Protein AF-S4NV42-F1 (afdb_monomer)

Nearest PDB structures (foldseek):
  7nxd-assembly1_A  TM=8.750E-01  e=2.685E-03  Homo sapiens
  4um9-assembly1_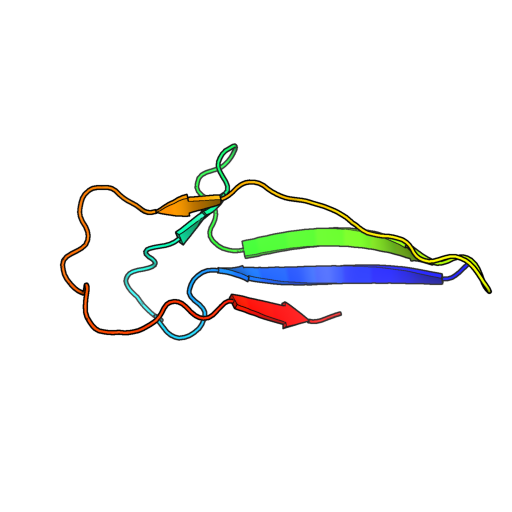C  TM=9.365E-01  e=7.145E-03  Homo sapiens
  4um8-assembly2_C  TM=9.190E-01  e=7.145E-03  Homo sapiens
  5nem-assembly1_A  TM=9.069E-01  e=1.795E-02  Homo sapiens
  3vi4-assembly2_C  TM=7.981E-01  e=8.996E-02  Homo sapiens

Structure (mmCIF, N/CA/C/O backbone):
data_AF-S4NV42-F1
#
_entry.id   AF-S4NV42-F1
#
loop_
_atom_site.group_PDB
_atom_site.id
_atom_site.type_symbol
_atom_site.label_atom_id
_atom_site.label_alt_id
_atom_site.label_comp_id
_atom_site.label_asym_id
_atom_site.label_entity_id
_atom_site.label_seq_id
_atom_site.pdbx_PDB_ins_code
_atom_site.Cartn_x
_atom_site.Cartn_y
_atom_site.Cartn_z
_atom_site.occupancy
_atom_site.B_iso_or_equiv
_atom_site.auth_seq_id
_atom_site.auth_comp_id
_atom_site.auth_asym_id
_atom_site.auth_atom_id
_atom_site.pdbx_PDB_model_num
ATOM 1 N N . GLN A 1 1 ? -16.060 9.874 18.970 1.00 83.25 1 GLN A N 1
ATOM 2 C CA . GLN A 1 1 ? -15.314 9.673 17.712 1.00 83.25 1 GLN A CA 1
ATOM 3 C C . GLN A 1 1 ? -13.933 9.158 18.068 1.00 83.25 1 GLN A C 1
ATOM 5 O O . GLN A 1 1 ? -13.435 9.529 19.127 1.00 83.25 1 GLN A O 1
ATOM 10 N N . ILE A 1 2 ? -13.355 8.286 17.248 1.00 94.62 2 ILE A N 1
ATOM 11 C CA . ILE A 1 2 ? -12.022 7.714 17.484 1.00 94.62 2 ILE A CA 1
ATOM 12 C C . ILE A 1 2 ? -11.160 8.044 16.273 1.00 94.62 2 ILE A C 1
ATOM 14 O O . ILE A 1 2 ? -11.577 7.788 15.148 1.00 94.62 2 ILE A O 1
ATOM 18 N N . ASN A 1 3 ? -9.993 8.639 16.501 1.00 95.62 3 ASN A N 1
ATOM 19 C CA . ASN A 1 3 ? -9.055 8.969 15.437 1.00 95.62 3 ASN A CA 1
ATOM 20 C C . ASN A 1 3 ? -7.995 7.868 15.337 1.00 95.62 3 ASN A C 1
ATOM 22 O O . ASN A 1 3 ? -7.260 7.656 16.299 1.00 95.62 3 ASN A O 1
ATOM 26 N N . PHE A 1 4 ? -7.935 7.182 14.200 1.00 96.94 4 PHE A N 1
ATOM 27 C CA . PHE A 1 4 ? -6.919 6.173 13.907 1.00 96.94 4 PHE A CA 1
ATOM 28 C C . PHE A 1 4 ? -5.851 6.762 12.996 1.00 96.94 4 PHE A C 1
ATOM 30 O O . PHE A 1 4 ? -6.186 7.403 11.999 1.00 96.94 4 PHE A O 1
ATOM 37 N N . GLU A 1 5 ? -4.583 6.505 13.304 1.00 98.00 5 GLU A N 1
ATOM 38 C CA . GLU A 1 5 ? -3.494 6.690 12.350 1.00 98.00 5 GLU A CA 1
ATOM 39 C C . GLU A 1 5 ? -3.349 5.397 11.548 1.00 98.00 5 GLU A C 1
ATOM 41 O O . GLU A 1 5 ? -3.092 4.346 12.112 1.00 98.00 5 GLU A O 1
ATOM 46 N N . VAL A 1 6 ? -3.538 5.462 10.235 1.00 97.88 6 VAL A N 1
ATOM 47 C CA . VAL A 1 6 ? -3.471 4.312 9.332 1.00 97.88 6 VAL A CA 1
ATOM 48 C C . VAL A 1 6 ? -2.275 4.480 8.410 1.00 97.88 6 VAL A C 1
ATOM 50 O O . VAL A 1 6 ? -2.117 5.525 7.779 1.0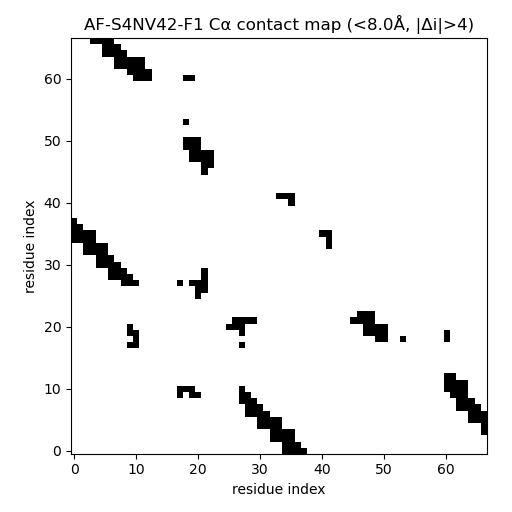0 97.88 6 VAL A O 1
ATOM 53 N N . THR A 1 7 ? -1.460 3.437 8.295 1.00 98.38 7 THR A N 1
ATOM 54 C CA . THR A 1 7 ? -0.308 3.377 7.394 1.00 98.38 7 THR A CA 1
ATOM 55 C C . THR A 1 7 ? -0.475 2.258 6.371 1.00 98.38 7 THR A C 1
ATOM 57 O O . THR A 1 7 ? -0.799 1.124 6.722 1.00 98.38 7 THR A O 1
ATOM 60 N N . LEU A 1 8 ? -0.229 2.578 5.101 1.00 97.88 8 LEU A N 1
ATOM 61 C CA . LEU A 1 8 ? -0.146 1.638 3.987 1.00 97.88 8 LEU A CA 1
ATOM 62 C C . LEU A 1 8 ? 1.309 1.522 3.520 1.00 97.88 8 LEU A C 1
ATOM 64 O O . LEU A 1 8 ? 1.916 2.531 3.172 1.00 97.88 8 LEU A O 1
ATOM 68 N N . ASP A 1 9 ? 1.847 0.304 3.477 1.00 98.00 9 ASP A N 1
ATOM 69 C CA . ASP A 1 9 ? 3.136 -0.035 2.856 1.00 98.00 9 ASP A CA 1
ATOM 70 C C . ASP A 1 9 ? 2.874 -0.697 1.497 1.00 98.00 9 ASP A C 1
ATOM 72 O O . ASP A 1 9 ? 2.333 -1.807 1.413 1.00 98.00 9 ASP A O 1
ATOM 76 N N . LEU A 1 10 ? 3.210 0.027 0.432 1.00 97.69 10 LEU A N 1
ATOM 77 C CA . LEU A 1 10 ? 3.010 -0.369 -0.956 1.00 97.69 10 LEU A CA 1
ATOM 78 C C . LEU A 1 10 ? 4.121 -1.332 -1.389 1.00 97.69 10 LEU A C 1
ATOM 80 O O . LEU A 1 10 ? 5.305 -1.083 -1.154 1.00 97.69 10 LEU A O 1
ATOM 84 N N . ASP A 1 11 ? 3.745 -2.437 -2.039 1.00 96.88 11 ASP A N 1
ATOM 85 C CA . ASP A 1 11 ? 4.661 -3.519 -2.433 1.00 96.88 11 ASP A CA 1
ATOM 86 C C . ASP A 1 11 ? 5.464 -4.063 -1.230 1.00 96.88 11 ASP A C 1
ATOM 88 O O . ASP A 1 11 ? 6.689 -4.201 -1.262 1.00 96.88 11 ASP A O 1
ATOM 92 N N . SER A 1 12 ? 4.771 -4.318 -0.114 1.00 96.81 12 SER A N 1
ATOM 93 C CA . SER A 1 12 ? 5.331 -4.615 1.218 1.00 96.81 12 SER A CA 1
ATOM 94 C C . SER A 1 12 ? 6.239 -5.844 1.261 1.00 96.81 12 SER A C 1
ATOM 96 O O . SER A 1 12 ? 7.112 -5.963 2.120 1.00 96.81 12 SER A O 1
ATOM 98 N N . ARG A 1 13 ? 6.057 -6.774 0.322 1.00 94.62 13 ARG A N 1
ATOM 99 C CA . ARG A 1 13 ? 6.909 -7.958 0.186 1.00 94.62 13 ARG A CA 1
ATOM 100 C C . ARG A 1 13 ? 8.297 -7.626 -0.368 1.00 94.62 13 ARG A C 1
ATOM 102 O O . ARG A 1 13 ? 9.267 -8.301 -0.020 1.00 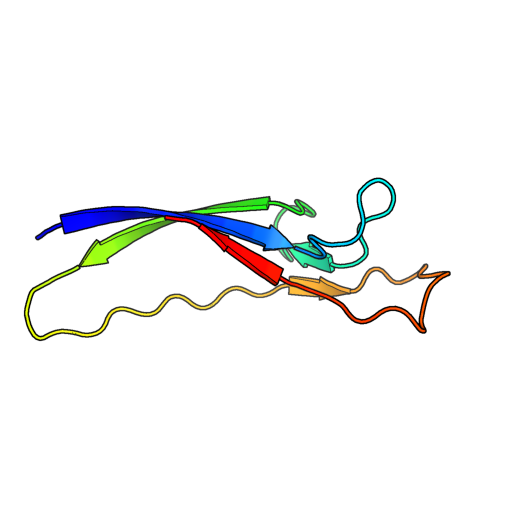94.62 13 ARG A O 1
ATOM 109 N N . GLN A 1 14 ? 8.408 -6.594 -1.204 1.00 92.44 14 GLN A N 1
ATOM 110 C CA . GLN A 1 14 ? 9.678 -6.159 -1.774 1.00 92.44 14 GLN A CA 1
ATOM 111 C C . GLN A 1 14 ? 10.401 -5.223 -0.802 1.00 92.44 14 GLN A C 1
ATOM 113 O O . GLN A 1 14 ? 9.899 -4.161 -0.439 1.00 92.44 14 GLN A O 1
ATOM 118 N N . LYS A 1 15 ? 11.606 -5.614 -0.368 1.00 85.75 15 LYS A N 1
ATOM 119 C CA . LYS A 1 15 ? 12.387 -4.844 0.620 1.00 85.75 15 LYS A CA 1
ATOM 120 C C . LYS A 1 15 ? 13.251 -3.747 0.005 1.00 85.75 15 LYS A C 1
ATOM 122 O O . LYS A 1 15 ? 13.536 -2.761 0.673 1.00 85.75 15 LYS A O 1
ATOM 127 N N . THR A 1 16 ? 13.718 -3.947 -1.224 1.00 84.44 16 THR A N 1
ATOM 128 C CA . THR A 1 16 ? 14.765 -3.112 -1.833 1.00 84.44 16 THR A CA 1
ATOM 129 C C . THR A 1 16 ? 14.291 -2.371 -3.075 1.00 84.44 16 THR A C 1
ATOM 131 O O . THR A 1 16 ? 14.556 -1.183 -3.204 1.00 84.44 16 THR A O 1
ATOM 134 N N . SER A 1 17 ? 13.574 -3.043 -3.977 1.00 90.31 17 SER A N 1
ATOM 135 C CA . SER A 1 17 ? 13.046 -2.448 -5.207 1.00 90.31 17 SER A CA 1
ATOM 136 C C . SER A 1 17 ? 11.526 -2.482 -5.163 1.00 90.31 17 SER A C 1
ATOM 138 O O . SER A 1 17 ? 10.899 -3.499 -5.451 1.00 90.31 17 SER A O 1
ATOM 140 N N . LYS A 1 18 ? 10.953 -1.364 -4.722 1.00 94.44 18 LYS A N 1
ATOM 141 C CA . LYS A 1 18 ? 9.509 -1.147 -4.699 1.00 94.44 18 LYS A CA 1
ATOM 142 C C . LYS A 1 18 ? 9.022 -0.880 -6.118 1.00 94.44 18 LYS A C 1
ATOM 144 O O . LYS A 1 18 ? 9.701 -0.197 -6.879 1.00 94.44 18 LYS A O 1
ATOM 149 N N . ARG A 1 19 ? 7.857 -1.423 -6.459 1.00 96.31 19 ARG A N 1
ATOM 15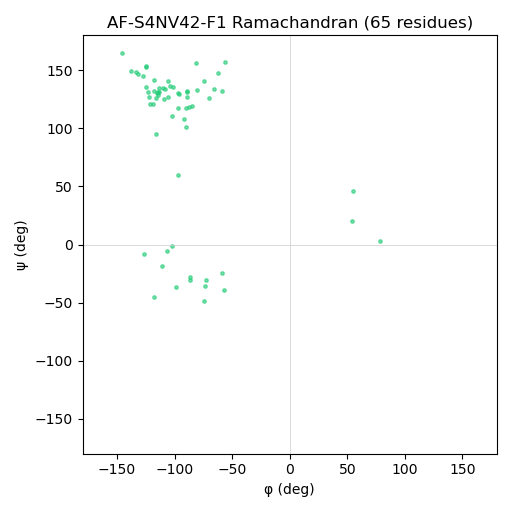0 C CA . ARG A 1 19 ? 7.251 -1.297 -7.794 1.00 96.31 19 ARG A CA 1
ATOM 151 C C . ARG A 1 19 ? 5.995 -0.431 -7.805 1.00 96.31 19 ARG A C 1
ATOM 153 O O . ARG A 1 19 ? 5.577 0.005 -8.870 1.00 96.31 19 ARG A O 1
ATOM 160 N N . LEU A 1 20 ? 5.391 -0.210 -6.638 1.00 96.69 20 LEU A N 1
ATOM 161 C CA . LEU A 1 20 ? 4.133 0.511 -6.470 1.00 96.69 20 LEU A CA 1
ATOM 162 C C . LEU A 1 20 ? 4.366 1.802 -5.680 1.00 96.69 20 LEU A C 1
ATOM 164 O O . LEU A 1 20 ? 4.976 1.771 -4.610 1.00 96.69 20 LEU A O 1
ATOM 168 N N . PHE A 1 21 ? 3.863 2.919 -6.200 1.00 97.31 21 PHE A N 1
ATOM 169 C CA . PHE A 1 21 ? 4.145 4.258 -5.688 1.00 97.31 21 PHE A CA 1
ATOM 170 C C . PHE A 1 21 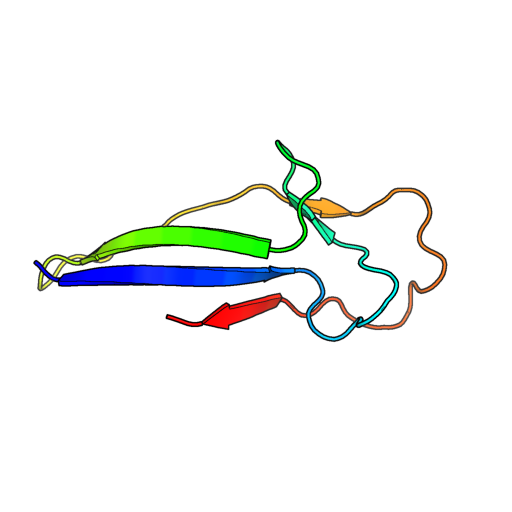? 2.884 5.124 -5.644 1.00 97.31 21 PHE A C 1
ATOM 172 O O . PHE A 1 21 ? 1.992 4.983 -6.479 1.00 97.31 21 PHE A O 1
ATOM 179 N N . LEU A 1 22 ? 2.816 6.055 -4.693 1.00 97.50 22 LEU A N 1
ATOM 180 C CA . LEU A 1 22 ? 1.771 7.079 -4.650 1.00 97.50 22 LEU A CA 1
ATOM 181 C C . LEU A 1 22 ? 1.888 8.019 -5.848 1.00 97.50 22 LEU A C 1
ATOM 183 O O . LEU A 1 22 ? 2.976 8.532 -6.122 1.00 97.50 22 LEU A O 1
ATOM 187 N N . MET A 1 23 ? 0.757 8.295 -6.504 1.00 94.88 23 MET A N 1
ATOM 188 C CA . MET A 1 23 ? 0.699 9.134 -7.707 1.00 94.88 23 MET A CA 1
ATOM 189 C C . MET A 1 23 ? 1.269 10.541 -7.488 1.00 94.88 23 MET A C 1
ATOM 191 O O . MET A 1 23 ? 1.967 11.065 -8.349 1.00 94.88 23 MET A O 1
ATOM 195 N N . GLU A 1 24 ? 1.015 11.139 -6.324 1.00 91.62 24 GLU A N 1
ATOM 196 C CA . GLU A 1 24 ? 1.355 12.542 -6.058 1.00 91.62 24 GLU A CA 1
ATOM 197 C C . GLU A 1 24 ? 2.787 12.750 -5.544 1.00 91.62 24 GLU A C 1
ATOM 199 O O . GLU A 1 24 ? 3.364 13.813 -5.751 1.00 91.62 24 GLU A O 1
ATOM 204 N N . SER A 1 25 ? 3.371 11.757 -4.863 1.00 94.81 25 SER A N 1
ATOM 205 C CA . SER A 1 25 ? 4.627 11.940 -4.115 1.00 94.81 25 SER A CA 1
ATOM 206 C C . SER A 1 25 ? 5.734 10.949 -4.461 1.00 94.81 25 SER A C 1
ATOM 208 O O . SER A 1 25 ? 6.850 11.094 -3.963 1.00 94.81 25 SER A O 1
ATOM 210 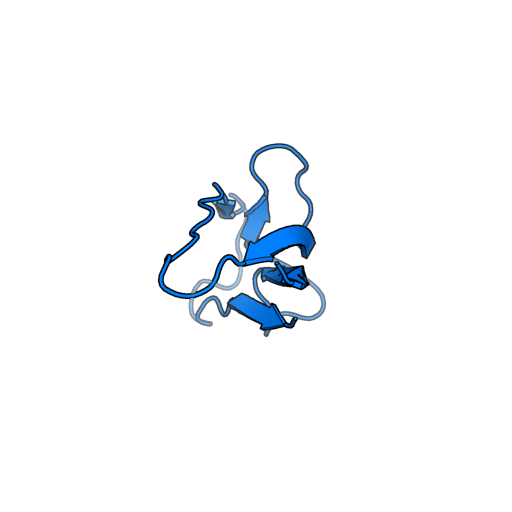N N . ARG A 1 26 ? 5.445 9.918 -5.272 1.00 94.88 26 ARG A N 1
ATOM 211 C CA . ARG A 1 26 ? 6.355 8.786 -5.530 1.00 94.88 26 ARG A CA 1
ATOM 212 C C . ARG A 1 26 ? 6.831 8.093 -4.239 1.00 94.88 26 ARG A C 1
ATOM 214 O O . ARG A 1 26 ? 7.833 7.387 -4.235 1.00 94.88 26 ARG A O 1
ATOM 221 N N . GLN A 1 27 ? 6.124 8.267 -3.125 1.00 96.94 27 GLN A N 1
ATOM 222 C CA . GLN A 1 27 ? 6.407 7.532 -1.896 1.00 96.94 27 GLN A CA 1
ATOM 223 C C . GLN A 1 27 ? 5.784 6.138 -1.956 1.00 96.94 27 GLN A C 1
ATOM 225 O O . GLN A 1 27 ? 4.821 5.891 -2.678 1.00 96.94 27 GLN A O 1
ATOM 230 N N . THR A 1 28 ? 6.343 5.224 -1.175 1.00 96.94 28 THR A N 1
ATOM 231 C CA . THR A 1 28 ? 5.900 3.825 -1.073 1.00 96.94 28 THR A CA 1
ATOM 232 C C . THR A 1 28 ? 5.177 3.550 0.240 1.00 96.94 28 THR A C 1
ATOM 234 O O . THR A 1 28 ? 4.642 2.466 0.438 1.00 96.94 28 THR A O 1
ATOM 237 N N . VAL A 1 29 ? 5.149 4.538 1.134 1.00 97.25 29 VAL A N 1
ATOM 238 C CA . VAL A 1 29 ? 4.429 4.498 2.401 1.00 97.25 29 VAL A CA 1
ATOM 239 C C . VAL A 1 29 ? 3.472 5.679 2.433 1.00 97.25 29 VAL A C 1
ATOM 241 O O . VAL A 1 29 ? 3.869 6.805 2.136 1.00 97.25 29 VAL A O 1
ATOM 244 N N . TYR A 1 30 ? 2.218 5.415 2.782 1.00 97.44 30 TYR A N 1
ATOM 245 C CA . TYR A 1 30 ? 1.184 6.428 2.959 1.00 97.44 30 TYR A CA 1
ATOM 246 C C . TYR A 1 30 ? 0.643 6.363 4.378 1.00 97.44 30 TYR A C 1
ATOM 248 O O . TYR A 1 30 ? 0.098 5.334 4.767 1.00 97.44 30 TYR A O 1
ATOM 256 N N . THR A 1 31 ? 0.750 7.459 5.124 1.00 97.50 31 THR A N 1
ATOM 257 C CA . THR A 1 31 ? 0.185 7.574 6.473 1.00 97.50 31 THR A CA 1
ATOM 258 C C . THR A 1 31 ? -0.915 8.627 6.475 1.00 97.50 31 THR A C 1
ATOM 260 O O . THR A 1 31 ? -0.742 9.728 5.953 1.00 97.50 31 THR A O 1
ATOM 263 N N . THR A 1 32 ? -2.071 8.291 7.042 1.00 96.25 32 THR A N 1
ATOM 264 C CA . THR A 1 32 ? -3.251 9.159 7.087 1.00 96.25 32 THR A CA 1
ATOM 265 C C . THR A 1 32 ? -4.022 8.963 8.381 1.00 96.25 32 THR A C 1
ATOM 267 O O . THR A 1 32 ? -3.848 7.968 9.072 1.00 96.25 32 THR A O 1
ATOM 270 N N . HIS A 1 33 ? -4.921 9.892 8.681 1.00 96.50 33 HIS A N 1
ATOM 271 C CA . HIS A 1 33 ? -5.815 9.793 9.830 1.00 96.50 33 HIS A CA 1
ATOM 272 C C . HIS A 1 33 ? -7.251 9.517 9.383 1.00 96.50 33 HIS A C 1
ATOM 274 O O . HIS A 1 33 ? -7.743 10.180 8.464 1.00 96.50 33 HIS A O 1
ATOM 280 N N . ILE A 1 34 ? -7.929 8.561 10.019 1.00 95.94 34 ILE A N 1
ATOM 281 C CA . ILE A 1 34 ? -9.345 8.249 9.782 1.00 95.94 34 ILE A CA 1
ATOM 282 C C . ILE A 1 34 ? -10.123 8.470 11.080 1.00 95.94 34 ILE A C 1
ATOM 284 O O . ILE A 1 34 ? -9.854 7.834 12.099 1.00 95.94 34 ILE A O 1
ATOM 288 N N . LEU A 1 35 ? -11.107 9.370 11.031 1.00 95.75 35 LEU A N 1
ATOM 289 C CA . LEU A 1 35 ? -11.991 9.664 12.153 1.00 95.75 35 LEU A CA 1
ATOM 290 C C . LEU A 1 35 ? -13.231 8.773 12.079 1.00 95.75 35 LEU A C 1
ATOM 292 O O . LEU A 1 35 ? -14.096 8.993 11.243 1.00 95.75 35 LEU A O 1
ATOM 296 N N . LEU A 1 36 ? -13.341 7.793 12.972 1.00 95.19 36 LEU A N 1
ATOM 297 C CA . LEU A 1 36 ? -14.478 6.881 13.019 1.00 95.19 36 LEU A CA 1
ATOM 298 C C . LEU A 1 36 ? -15.598 7.416 13.918 1.00 95.19 36 LEU A C 1
ATOM 300 O O . LEU A 1 36 ? -15.385 7.780 15.087 1.00 95.19 36 LEU A O 1
ATOM 304 N N . THR A 1 37 ? -16.815 7.392 13.378 1.00 96.25 37 THR A N 1
ATOM 305 C CA . THR A 1 37 ? -18.062 7.691 14.089 1.00 96.25 37 THR A CA 1
ATOM 306 C C . THR A 1 37 ? -18.873 6.405 14.241 1.00 96.25 37 THR A C 1
ATOM 308 O O . THR A 1 37 ? -18.997 5.616 13.309 1.00 96.25 37 THR A O 1
ATOM 311 N N . GLN A 1 38 ? -19.408 6.157 15.439 1.00 95.50 38 GLN A N 1
ATOM 312 C CA . GLN A 1 38 ? -20.148 4.927 15.723 1.00 95.50 38 GLN A CA 1
ATOM 313 C C . GLN A 1 38 ? -21.354 4.780 14.784 1.00 95.50 38 GLN A C 1
ATOM 315 O O . GLN A 1 38 ? -22.141 5.710 14.631 1.00 95.50 38 GLN 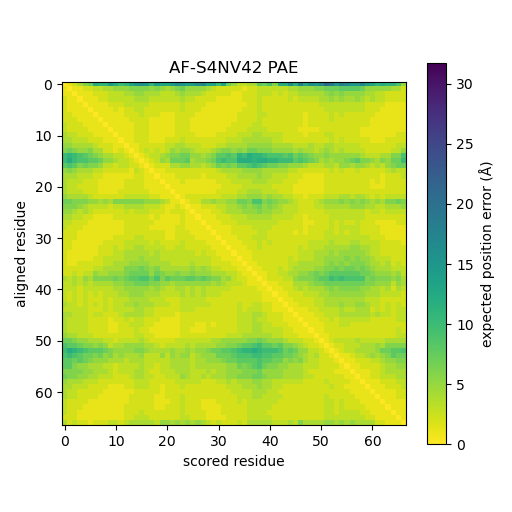A O 1
ATOM 320 N N . GLY A 1 39 ? -21.506 3.595 14.187 1.00 95.38 39 GLY A N 1
ATOM 321 C CA . GLY A 1 39 ? -22.607 3.290 13.268 1.00 95.38 39 GLY A CA 1
ATOM 322 C C . GLY A 1 39 ? -22.429 3.841 11.849 1.00 95.38 39 GLY A C 1
ATOM 323 O O . GLY A 1 39 ? -23.325 3.656 11.031 1.00 95.38 39 GLY A O 1
ATOM 324 N N . GLN A 1 40 ? -21.296 4.485 11.545 1.00 95.62 40 GLN A N 1
ATOM 325 C CA . GLN A 1 40 ? -20.956 4.987 10.212 1.00 95.62 40 GLN A CA 1
ATOM 326 C C . GLN A 1 40 ? -19.689 4.305 9.690 1.00 95.62 40 GLN A C 1
ATOM 328 O O . GLN A 1 40 ? -18.752 4.040 10.445 1.00 95.62 40 GLN A O 1
ATOM 333 N N . GLN A 1 41 ? -19.678 4.006 8.392 1.00 94.31 41 GLN A N 1
ATOM 334 C CA . GLN A 1 41 ? -18.505 3.493 7.695 1.00 94.31 41 GLN A CA 1
ATOM 335 C C . GLN A 1 41 ? -17.780 4.654 7.017 1.00 94.31 41 GLN A C 1
ATOM 337 O O . GLN A 1 41 ? -18.391 5.403 6.261 1.00 94.31 41 GLN A O 1
ATOM 342 N N . GLU A 1 42 ? -16.475 4.749 7.254 1.00 94.81 42 GLU A N 1
ATOM 343 C CA . GLU A 1 42 ? -15.599 5.748 6.645 1.00 94.81 42 GLU A CA 1
ATOM 344 C C . GLU A 1 42 ? -14.584 5.048 5.742 1.00 94.81 42 GLU A C 1
ATOM 346 O O . GLU A 1 42 ? -13.910 4.102 6.161 1.00 94.81 42 GLU A O 1
ATOM 351 N N . CYS A 1 43 ? -14.470 5.503 4.495 1.00 93.50 43 CYS A N 1
ATOM 352 C CA . CYS A 1 43 ? -13.537 4.960 3.510 1.00 93.50 43 CYS A CA 1
ATOM 353 C C . CYS A 1 43 ? -12.692 6.082 2.910 1.00 93.50 43 CYS A C 1
ATOM 355 O O . CYS A 1 43 ? -13.171 7.196 2.704 1.00 93.50 43 CYS A O 1
ATOM 357 N N . LYS A 1 44 ? -11.431 5.773 2.602 1.00 93.38 44 LYS A N 1
ATOM 358 C CA . LYS A 1 44 ? -10.546 6.649 1.834 1.00 93.38 44 LYS A CA 1
ATOM 359 C C . LYS A 1 44 ? -10.007 5.896 0.635 1.00 93.38 44 LYS A C 1
ATOM 361 O O . LYS A 1 44 ? -9.560 4.759 0.766 1.00 93.38 44 LYS A O 1
ATOM 366 N N . GLU A 1 45 ? -10.018 6.564 -0.505 1.00 94.12 45 GLU A N 1
ATOM 367 C CA . GLU A 1 45 ? -9.441 6.065 -1.744 1.00 94.12 45 GLU A CA 1
ATOM 368 C C . GLU A 1 45 ? -8.135 6.804 -2.022 1.00 94.12 45 GLU A C 1
ATOM 370 O O . GLU A 1 45 ? -8.023 8.007 -1.778 1.00 94.12 45 GLU A O 1
ATOM 375 N N . ILE A 1 46 ? -7.139 6.074 -2.518 1.00 94.56 46 ILE A N 1
ATOM 376 C CA . ILE A 1 46 ? -5.868 6.640 -2.964 1.00 94.56 46 ILE A CA 1
ATOM 377 C C . ILE A 1 46 ? -5.514 6.078 -4.334 1.00 94.56 46 ILE A C 1
ATOM 379 O O . ILE A 1 46 ? -5.793 4.917 -4.636 1.00 94.56 46 ILE A O 1
ATOM 383 N N . MET A 1 47 ? -4.865 6.902 -5.152 1.00 96.62 47 MET A N 1
ATOM 384 C CA . MET A 1 47 ? -4.333 6.478 -6.440 1.00 96.62 47 MET A CA 1
ATOM 385 C C . MET A 1 47 ? -2.850 6.147 -6.318 1.00 96.62 47 MET A C 1
ATOM 387 O O . MET A 1 47 ? -2.044 6.923 -5.797 1.00 96.62 47 MET A O 1
ATOM 391 N N . VAL A 1 48 ? -2.500 4.980 -6.840 1.00 97.62 48 VAL A N 1
ATOM 392 C CA . VAL A 1 48 ? -1.133 4.473 -6.921 1.00 97.62 48 VAL A CA 1
ATOM 393 C C . VAL A 1 48 ? -0.819 4.125 -8.365 1.00 97.62 48 VAL A C 1
ATOM 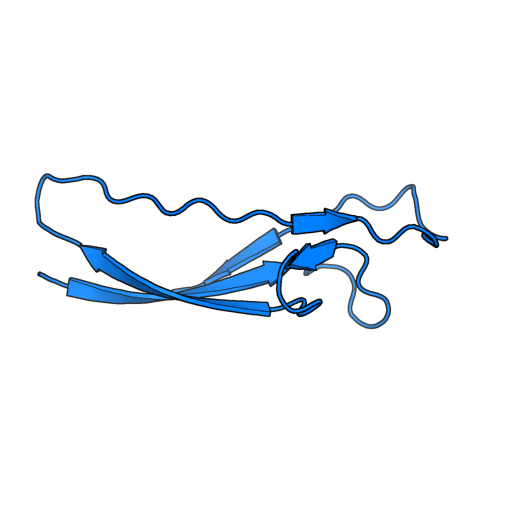395 O O . VAL A 1 48 ? -1.719 3.784 -9.133 1.00 97.62 48 VAL A O 1
ATOM 398 N N . TYR A 1 49 ? 0.454 4.187 -8.727 1.00 96.81 49 TYR A N 1
ATOM 399 C CA . TYR A 1 49 ? 0.929 3.760 -10.033 1.00 96.81 49 TYR A CA 1
ATOM 400 C C . TYR A 1 49 ? 2.031 2.719 -9.904 1.00 96.81 49 TYR A C 1
ATOM 402 O O . TYR A 1 49 ? 2.746 2.632 -8.901 1.00 96.81 49 TYR A O 1
ATOM 410 N N . LEU A 1 50 ? 2.121 1.915 -10.954 1.00 95.88 50 LEU A N 1
ATOM 411 C CA . LEU A 1 50 ? 3.156 0.926 -11.152 1.00 95.88 50 LEU A CA 1
ATOM 412 C C . LEU A 1 50 ? 4.325 1.588 -11.895 1.00 95.88 50 LEU A C 1
ATOM 414 O O . LEU A 1 50 ? 4.091 2.270 -12.890 1.00 95.88 50 LEU A O 1
ATOM 418 N N . ASP A 1 51 ? 5.555 1.400 -11.424 1.00 93.31 51 ASP A N 1
ATOM 419 C CA . ASP A 1 51 ? 6.739 1.935 -12.108 1.00 93.31 51 ASP A CA 1
ATOM 420 C C . ASP A 1 51 ? 6.887 1.333 -13.514 1.00 93.31 51 ASP A C 1
ATOM 422 O O . ASP A 1 51 ? 6.522 0.179 -13.757 1.00 93.31 51 ASP A O 1
ATOM 426 N N . GLU A 1 52 ? 7.419 2.113 -14.452 1.00 89.19 52 GLU A N 1
ATOM 427 C CA . GLU A 1 52 ? 7.503 1.693 -15.858 1.00 89.19 52 GLU A CA 1
ATOM 428 C C . GLU A 1 52 ? 8.593 0.626 -16.068 1.00 89.19 52 GLU A C 1
ATOM 430 O O . GLU A 1 52 ? 8.418 -0.325 -16.836 1.00 89.19 52 GLU A O 1
ATOM 435 N N . GLU A 1 53 ? 9.701 0.727 -15.328 1.00 88.62 53 GLU A N 1
ATOM 436 C CA . GLU A 1 53 ? 10.879 -0.135 -15.469 1.00 88.62 53 GLU A CA 1
ATOM 437 C C . GLU A 1 53 ? 10.901 -1.296 -14.462 1.00 88.62 53 GLU A C 1
ATOM 439 O O . GLU A 1 53 ? 11.829 -1.477 -13.671 1.00 88.62 53 GLU A O 1
ATOM 444 N N . ILE A 1 54 ? 9.878 -2.152 -14.501 1.00 89.81 54 ILE A N 1
ATOM 445 C CA . ILE A 1 54 ? 9.813 -3.323 -13.615 1.00 89.81 54 ILE A CA 1
ATOM 446 C C . ILE A 1 54 ? 10.477 -4.546 -14.241 1.00 89.81 54 ILE A C 1
ATOM 448 O O . ILE A 1 54 ? 9.998 -5.118 -15.226 1.00 89.81 54 ILE A O 1
ATOM 452 N N . ARG A 1 55 ? 11.538 -5.019 -13.580 1.00 89.69 55 ARG A N 1
ATOM 453 C CA . ARG A 1 55 ? 12.201 -6.291 -13.900 1.00 89.69 55 ARG A CA 1
ATOM 454 C C . ARG A 1 55 ? 11.394 -7.507 -13.438 1.00 89.69 55 ARG A C 1
ATOM 456 O O . ARG A 1 55 ? 11.218 -8.448 -14.207 1.00 89.69 55 ARG A O 1
ATOM 463 N N . ASP A 1 56 ? 10.931 -7.507 -12.188 1.00 89.69 56 ASP A N 1
ATOM 464 C CA . ASP A 1 56 ? 10.172 -8.623 -11.610 1.00 89.69 56 ASP A CA 1
ATOM 465 C C . ASP A 1 56 ? 8.666 -8.460 -11.843 1.00 89.69 56 ASP A C 1
ATOM 467 O O . ASP A 1 56 ? 7.979 -7.721 -11.133 1.00 89.69 56 ASP A O 1
ATOM 471 N N . LYS A 1 57 ? 8.168 -9.194 -12.840 1.00 91.31 57 LYS A N 1
ATOM 472 C CA . LYS A 1 57 ? 6.757 -9.221 -13.247 1.00 91.31 57 LYS A CA 1
ATOM 473 C C . LYS A 1 57 ? 6.008 -10.467 -12.760 1.00 91.31 57 LYS A C 1
ATOM 475 O O . LYS A 1 57 ? 4.827 -10.605 -13.056 1.00 91.31 57 LYS A O 1
ATOM 480 N N . LEU A 1 58 ? 6.689 -11.385 -12.069 1.00 93.25 58 LEU A N 1
ATOM 481 C CA . LEU A 1 58 ? 6.106 -12.657 -11.627 1.00 93.25 58 LEU A CA 1
ATOM 482 C C . LEU A 1 58 ? 5.668 -12.599 -10.167 1.00 93.25 58 LEU A C 1
ATOM 484 O O . LEU A 1 58 ? 4.645 -13.181 -9.814 1.00 93.25 58 LEU A O 1
ATOM 488 N N . THR A 1 59 ? 6.419 -11.899 -9.313 1.00 92.94 59 THR A N 1
ATOM 489 C CA . THR A 1 59 ? 6.044 -11.773 -7.903 1.00 92.94 59 THR A CA 1
ATOM 490 C C . THR A 1 59 ? 4.806 -10.880 -7.771 1.00 92.94 59 THR A C 1
ATOM 492 O O . THR A 1 59 ? 4.847 -9.738 -8.236 1.00 92.94 59 THR A O 1
ATOM 495 N N . PRO A 1 60 ? 3.726 -11.333 -7.109 1.00 95.69 60 PRO A N 1
ATOM 496 C CA . PRO A 1 60 ? 2.554 -10.500 -6.856 1.00 95.69 60 PRO A CA 1
ATOM 497 C C . PRO A 1 60 ? 2.904 -9.211 -6.104 1.00 95.69 60 PRO A C 1
ATOM 499 O O . PRO A 1 60 ? 3.925 -9.133 -5.416 1.00 95.69 60 PRO A O 1
ATOM 502 N N . ILE A 1 61 ? 2.056 -8.196 -6.240 1.00 96.06 61 ILE A N 1
ATOM 503 C CA . ILE A 1 61 ? 2.142 -6.976 -5.435 1.00 96.06 61 ILE A CA 1
ATOM 504 C C . ILE A 1 61 ? 1.307 -7.192 -4.177 1.00 96.06 61 ILE A C 1
ATOM 506 O O . ILE A 1 61 ? 0.136 -7.555 -4.259 1.00 96.06 61 ILE A O 1
ATOM 510 N N . GLU A 1 62 ? 1.913 -6.959 -3.019 1.00 97.38 62 GLU A N 1
ATOM 511 C CA . GLU A 1 62 ? 1.244 -7.029 -1.721 1.00 97.38 62 GLU A CA 1
ATOM 512 C C . GLU A 1 62 ? 1.201 -5.627 -1.110 1.00 97.38 62 GLU A C 1
ATOM 514 O O . GLU A 1 62 ? 2.192 -4.900 -1.150 1.00 97.38 62 GLU A O 1
ATOM 519 N N . VAL A 1 63 ? 0.050 -5.234 -0.567 1.00 97.31 63 VAL A N 1
ATOM 520 C CA . VAL A 1 63 ? -0.116 -3.970 0.159 1.00 97.31 63 VAL A CA 1
ATOM 521 C C . VAL A 1 63 ? -0.471 -4.306 1.595 1.00 97.31 63 VAL A C 1
ATOM 523 O O . VAL A 1 63 ? -1.419 -5.051 1.846 1.00 97.31 63 VAL A O 1
ATOM 526 N N . LYS A 1 64 ? 0.289 -3.757 2.541 1.00 98.25 64 LYS A N 1
ATOM 527 C CA . LYS A 1 64 ? 0.067 -3.976 3.969 1.00 98.25 64 LYS A CA 1
ATOM 528 C C . LYS A 1 64 ? -0.537 -2.728 4.597 1.00 98.25 64 LYS A C 1
ATOM 530 O O . LYS A 1 64 ? 0.048 -1.657 4.498 1.00 98.25 64 LYS A O 1
ATOM 535 N N . MET A 1 65 ? -1.663 -2.892 5.286 1.00 97.81 65 MET A N 1
ATOM 536 C CA . MET A 1 65 ? -2.278 -1.852 6.112 1.00 97.81 65 MET A CA 1
ATOM 537 C C . MET A 1 65 ? -2.022 -2.127 7.595 1.00 97.81 65 MET A C 1
ATOM 539 O O . MET A 1 65 ? -2.165 -3.262 8.051 1.00 97.81 65 MET A O 1
ATOM 543 N N . THR A 1 66 ? -1.675 -1.087 8.346 1.00 98.19 66 THR A N 1
ATOM 544 C CA . THR A 1 66 ? -1.559 -1.093 9.812 1.00 98.19 66 THR A CA 1
ATOM 545 C C . THR A 1 66 ? -2.249 0.138 10.389 1.00 98.19 66 THR A C 1
ATOM 547 O O . THR A 1 66 ? -2.248 1.178 9.734 1.00 98.19 66 THR A O 1
ATOM 550 N N . TYR A 1 67 ? -2.815 0.030 11.589 1.00 95.81 67 TYR A N 1
ATOM 551 C CA . TYR A 1 67 ? -3.466 1.117 12.322 1.00 95.81 67 TYR A CA 1
ATOM 552 C C . TYR A 1 67 ? -3.145 1.047 13.818 1.00 95.81 67 TYR A C 1
ATOM 554 O O . TYR A 1 67 ? -2.614 -0.011 14.237 1.00 95.81 67 TYR A O 1
#

Sequence (67 aa):
QINFEVTLDLDSRQKTSKRLFLMESRQTVYTTHILLTQGQQECKEIMVYLDEEIRDKLTPIEVKMTY

pLDDT: mean 94.81, std 3.3, range [83.25, 98.38]

Secondary structure (DSSP, 8-state):
-EEEEEEEEETTT-SS---EEETTT--SEEEEEEEE-TT--------EEE-S--S--SSPP-EEEE-

Mean predicted aligned error: 3.1 Å

Radius of gyration: 14.18 Å; Cα contacts (8 Å, |Δi|>4): 103; chains: 1; bounding box: 37×25×34 Å

InterPro domains:
  IPR013649 Integrin alpha, first immunoglubulin-like domain [PF08441] (2-67)
  IPR032695 Integrin domain superfamily [SSF69179] (2-67)

Foldseek 3Di:
DDKDWKKKQKQVVDDPDGFKAFPPPRDRMDIDIDDDDPPDDDDDDGDMDGDPDDPDPPDDIDMDMDD

Organism: NCBI:txid116150

Solvent-accessible surface area (backbone atoms only — not comparable to full-atom values): 4344 Å² total; per-residue (Å²): 122,48,78,42,58,37,37,38,33,37,23,56,81,46,88,82,72,64,52,35,26,34,68,89,74,69,38,42,63,49,76,48,76,48,76,46,46,92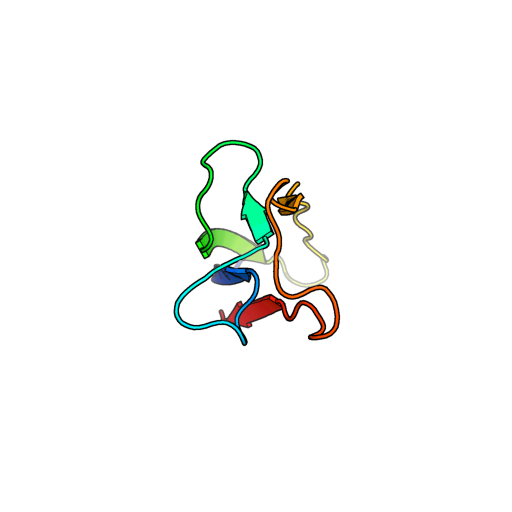,98,57,90,83,87,85,86,83,66,66,42,70,57,89,87,65,84,76,82,78,70,80,84,40,72,44,77,49,108